Protein AF-A0AAU9CPC0-F1 (afdb_monomer_lite)

Sequence (165 aa):
MCCMRDPGYEEEWLTDSDDPFEDEIDIMDEDKFDGLTKNESERYKTFIPDYADTFLESFFEFDQERAGGLGFNKSNILNYLEHSFEVDLNNLEKQNENKGIVEFSTGNYPFGGIERFLITLKAFDLVPEECFDGFSVVAFDWVNEFEFNTIELPDRTEEYLKNRK

Secondary structure (DSSP, 8-state):
---PPPTT------------GGGS-----TT-BTTB-HHHHHHHHHHS-HHHHHHHHHHHHHHHHHHGGG---HHHHHHIIIIIS-EEEEEEEE-SSS-EEEEEEESSSS-TTHHHHHHHHHHTT----EEE-SS-EEEEEESSSS-EEEEE-HHHHHHHHHHT-

Radius of gyration: 20.13 Å; chains: 1; bounding box: 49×50×46 Å

Structure (mmCIF, N/CA/C/O backbone):
data_AF-A0AAU9CPC0-F1
#
_entry.id   AF-A0AAU9CPC0-F1
#
loop_
_atom_site.group_PDB
_atom_site.id
_atom_site.type_symbol
_atom_site.label_atom_id
_atom_site.label_alt_id
_atom_site.label_comp_id
_atom_site.label_asym_id
_atom_site.label_entity_id
_atom_site.label_seq_id
_atom_site.pdbx_PDB_ins_code
_atom_site.Cartn_x
_atom_site.Cartn_y
_atom_site.Cartn_z
_atom_site.occupancy
_atom_site.B_iso_or_equiv
_atom_site.auth_seq_id
_atom_site.auth_comp_id
_atom_site.auth_asym_id
_atom_site.auth_atom_id
_atom_site.pdbx_PDB_model_num
ATOM 1 N N . MET A 1 1 ? 17.947 -2.567 10.103 1.00 31.47 1 MET A N 1
ATOM 2 C CA . MET A 1 1 ? 19.250 -1.885 10.259 1.00 31.47 1 MET A CA 1
ATOM 3 C C . MET A 1 1 ? 18.924 -0.404 10.323 1.00 31.47 1 MET A C 1
ATOM 5 O O . MET A 1 1 ? 18.295 0.077 9.398 1.00 31.47 1 MET A O 1
ATOM 9 N N . CYS A 1 2 ? 19.155 0.247 11.464 1.00 24.16 2 CYS A N 1
ATOM 10 C CA . CYS A 1 2 ? 18.709 1.619 11.720 1.00 24.16 2 CYS A CA 1
ATOM 11 C C . CYS A 1 2 ? 19.877 2.568 11.424 1.00 24.16 2 CYS A C 1
ATOM 13 O O . CYS A 1 2 ? 20.940 2.409 12.025 1.00 24.16 2 CYS A O 1
ATOM 15 N N . CYS A 1 3 ? 19.714 3.494 10.482 1.00 34.47 3 CYS A N 1
ATOM 16 C CA . CYS A 1 3 ? 20.743 4.476 10.151 1.00 34.47 3 CYS A CA 1
ATOM 17 C C . CYS A 1 3 ? 20.626 5.658 11.121 1.00 34.47 3 CYS A C 1
ATOM 19 O O . CYS A 1 3 ? 19.722 6.480 10.996 1.00 34.47 3 CYS A O 1
ATOM 21 N N . MET A 1 4 ? 21.517 5.728 12.113 1.00 31.55 4 MET A N 1
ATOM 22 C CA . MET A 1 4 ? 21.701 6.932 12.929 1.00 31.55 4 MET A CA 1
ATOM 23 C C . MET A 1 4 ? 22.612 7.917 12.184 1.00 31.55 4 MET A C 1
ATOM 25 O O . MET A 1 4 ? 23.618 7.502 11.615 1.00 31.55 4 MET A O 1
ATOM 29 N N . ARG A 1 5 ? 22.265 9.212 12.206 1.00 42.78 5 ARG A N 1
ATOM 30 C CA . ARG A 1 5 ? 23.162 10.307 11.795 1.00 42.78 5 ARG A CA 1
ATOM 31 C C . ARG A 1 5 ? 24.397 10.319 12.701 1.00 42.78 5 ARG A C 1
ATOM 33 O O . ARG A 1 5 ? 24.253 10.233 13.922 1.00 42.78 5 ARG A O 1
ATOM 40 N N . ASP A 1 6 ? 25.583 10.439 12.108 1.00 44.44 6 ASP A N 1
ATOM 41 C CA . ASP A 1 6 ? 26.839 10.482 12.858 1.00 44.44 6 ASP A CA 1
ATOM 42 C C . ASP A 1 6 ? 26.904 11.721 13.778 1.00 44.44 6 ASP A C 1
ATOM 44 O O . ASP A 1 6 ? 26.526 12.824 13.363 1.00 44.44 6 ASP A O 1
ATOM 48 N N . PRO A 1 7 ? 27.379 11.587 15.032 1.00 30.89 7 PRO A N 1
ATOM 49 C CA . PRO A 1 7 ? 27.499 12.720 15.942 1.00 30.89 7 PRO A CA 1
ATOM 50 C C . PRO A 1 7 ? 28.637 13.648 15.490 1.00 30.89 7 PRO A C 1
ATOM 52 O O . PRO A 1 7 ? 29.798 13.243 15.492 1.00 30.89 7 PRO A O 1
ATOM 55 N N . GLY A 1 8 ? 28.307 14.899 15.151 1.00 43.59 8 GLY A N 1
ATOM 56 C CA . GLY A 1 8 ? 29.282 15.937 14.775 1.00 43.59 8 GLY A CA 1
ATOM 57 C C . GLY A 1 8 ? 29.004 16.666 13.457 1.00 43.59 8 GLY A C 1
ATOM 58 O O . GLY A 1 8 ? 29.823 17.481 13.048 1.00 43.59 8 GLY A O 1
ATOM 59 N N . TYR A 1 9 ? 27.882 16.388 12.789 1.00 49.59 9 TYR A N 1
ATOM 60 C CA . TYR A 1 9 ? 27.471 17.120 11.591 1.00 49.59 9 TYR A CA 1
ATOM 61 C C . TYR A 1 9 ? 26.968 18.527 11.966 1.00 49.59 9 TYR A C 1
ATOM 63 O O . TYR A 1 9 ? 25.910 18.656 12.583 1.00 49.59 9 TYR A O 1
ATOM 71 N N . GLU A 1 10 ? 27.731 19.568 11.622 1.00 41.94 10 GLU A N 1
ATOM 72 C CA . GLU A 1 10 ? 27.268 20.961 11.656 1.00 41.94 10 GLU A CA 1
ATOM 73 C C . GLU A 1 10 ? 26.819 21.384 10.252 1.00 41.94 10 GLU A C 1
ATOM 75 O O . GLU A 1 10 ? 27.514 21.157 9.263 1.00 41.94 10 GLU A O 1
ATOM 80 N N . GLU A 1 11 ? 25.621 21.958 10.174 1.00 46.75 11 GLU A N 1
ATOM 81 C CA . GLU A 1 11 ? 24.952 22.347 8.932 1.00 46.75 11 GLU A CA 1
ATOM 82 C C . GLU A 1 11 ? 25.421 23.759 8.532 1.00 46.75 11 GLU A C 1
ATOM 84 O O . GLU A 1 11 ? 25.043 24.756 9.155 1.00 46.75 11 GLU A O 1
ATOM 89 N N . GLU A 1 12 ? 26.299 23.852 7.529 1.00 35.03 12 GLU A N 1
ATOM 90 C CA . GLU A 1 12 ? 26.741 25.132 6.965 1.00 35.03 12 GLU A CA 1
ATOM 91 C C . GLU A 1 12 ? 25.659 25.708 6.042 1.00 35.03 12 GLU A C 1
ATOM 93 O O . GLU A 1 12 ? 25.334 25.151 4.993 1.00 35.03 12 GLU A O 1
ATOM 98 N N . TRP A 1 13 ? 25.105 26.860 6.425 1.00 35.31 13 TRP A N 1
ATOM 99 C CA . TRP A 1 13 ? 24.193 27.631 5.583 1.00 35.31 13 TRP A CA 1
ATOM 100 C C . TRP A 1 13 ? 24.985 28.320 4.465 1.00 35.31 13 TRP A C 1
ATOM 102 O O . TRP A 1 13 ? 25.691 29.299 4.712 1.00 35.31 13 TRP A O 1
ATOM 112 N N . LEU A 1 14 ? 24.861 27.819 3.235 1.00 36.81 14 LEU A N 1
ATOM 113 C CA . LEU A 1 14 ? 25.437 28.437 2.039 1.00 36.81 14 LEU A CA 1
ATOM 114 C C . LEU A 1 14 ? 24.766 29.791 1.755 1.00 36.81 14 LEU A C 1
ATOM 116 O O . LEU A 1 14 ? 23.571 29.870 1.475 1.00 36.81 14 LEU A O 1
ATOM 120 N N . THR A 1 15 ? 25.552 30.863 1.835 1.00 36.06 15 THR A N 1
ATOM 121 C CA . THR A 1 15 ? 25.211 32.195 1.322 1.00 36.06 15 THR A CA 1
ATOM 122 C C . THR A 1 15 ? 25.550 32.281 -0.166 1.00 36.06 15 THR A C 1
ATOM 124 O O . THR A 1 15 ? 26.690 32.008 -0.536 1.00 36.06 15 THR A O 1
ATOM 127 N N . ASP A 1 16 ? 24.576 32.699 -0.979 1.00 46.78 16 ASP A N 1
ATOM 128 C CA . ASP A 1 16 ? 24.688 32.974 -2.419 1.00 46.78 16 ASP A CA 1
ATOM 129 C C . ASP A 1 16 ? 25.933 33.797 -2.795 1.00 46.78 16 ASP A C 1
ATOM 131 O O . ASP A 1 16 ? 26.028 34.969 -2.421 1.00 46.78 16 ASP A O 1
ATOM 135 N N . SER A 1 17 ? 26.820 33.225 -3.614 1.00 43.03 17 SER A N 1
ATOM 136 C CA . SER A 1 17 ? 27.507 33.924 -4.713 1.00 43.03 17 SER A CA 1
ATOM 137 C C . SER A 1 17 ? 28.447 32.976 -5.465 1.00 43.03 17 SER A C 1
ATOM 139 O O . SER A 1 17 ? 29.337 32.393 -4.852 1.00 43.03 17 SER A O 1
ATOM 141 N N . ASP A 1 18 ? 28.271 32.945 -6.788 1.00 36.25 18 ASP A N 1
ATOM 142 C CA . ASP A 1 18 ? 29.098 32.320 -7.831 1.00 36.25 18 ASP A CA 1
ATOM 143 C C . ASP A 1 18 ? 28.877 30.814 -8.055 1.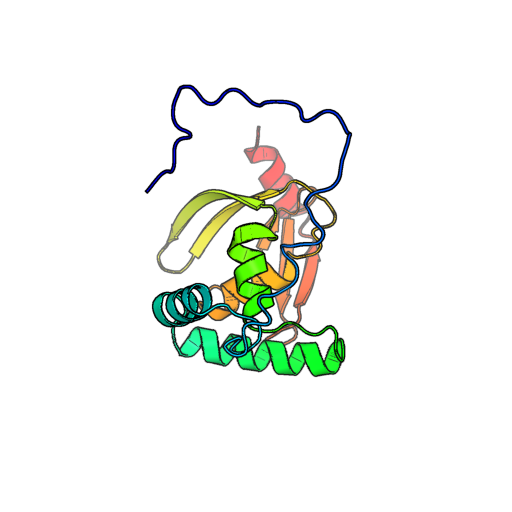00 36.25 18 ASP A C 1
ATOM 145 O O . ASP A 1 18 ? 29.544 29.946 -7.499 1.00 36.25 18 ASP A O 1
ATOM 149 N N . ASP A 1 19 ? 27.896 30.573 -8.927 1.00 49.84 19 ASP A N 1
ATOM 150 C CA . ASP A 1 19 ? 27.400 29.320 -9.494 1.00 49.84 19 ASP A CA 1
ATOM 151 C C . ASP A 1 19 ? 28.511 28.418 -10.086 1.00 49.84 19 ASP A C 1
ATOM 153 O O . ASP A 1 19 ? 29.102 28.764 -11.114 1.00 49.84 19 ASP A O 1
ATOM 157 N N . PRO A 1 20 ? 28.798 27.254 -9.470 1.00 37.12 20 PRO A N 1
ATOM 158 C CA . PRO A 1 20 ? 29.582 26.174 -10.058 1.00 37.12 20 PRO A CA 1
ATOM 159 C C . PRO A 1 20 ? 28.700 25.034 -10.616 1.00 37.12 20 PRO A C 1
ATOM 161 O O . PRO A 1 20 ? 29.229 23.977 -10.952 1.00 37.12 20 PRO A O 1
ATOM 164 N N . PHE A 1 21 ? 27.373 25.205 -10.715 1.00 38.03 21 PHE A N 1
ATOM 165 C CA . PHE A 1 21 ? 26.434 24.146 -11.115 1.00 38.03 21 PHE A CA 1
ATOM 166 C C . PHE A 1 21 ? 26.207 24.029 -12.632 1.00 38.03 21 PHE A C 1
ATOM 168 O O . PHE A 1 21 ? 25.391 23.211 -13.056 1.00 38.03 21 PHE A O 1
ATOM 175 N N . GLU A 1 22 ? 26.938 24.768 -13.472 1.00 39.41 22 GLU A N 1
ATOM 176 C CA . GLU A 1 22 ? 26.890 24.551 -14.930 1.00 39.41 22 GLU A CA 1
ATOM 177 C C . GLU A 1 22 ? 27.742 23.353 -15.409 1.00 39.41 22 GLU A C 1
ATOM 179 O O . GLU A 1 22 ? 27.570 22.922 -16.546 1.00 39.41 22 GLU A O 1
ATOM 184 N N . ASP A 1 23 ? 28.565 22.736 -14.547 1.00 38.03 23 ASP A N 1
ATOM 185 C CA . ASP A 1 23 ? 29.453 21.615 -14.920 1.00 38.03 23 ASP A CA 1
ATOM 186 C C . ASP A 1 23 ? 29.037 20.226 -14.363 1.00 38.03 23 ASP A C 1
ATOM 188 O O . ASP A 1 23 ? 29.777 19.255 -14.517 1.00 38.03 23 ASP A O 1
ATOM 192 N N . GLU A 1 24 ? 27.840 20.073 -13.775 1.00 38.09 24 GLU A N 1
ATOM 193 C CA . GLU A 1 24 ? 27.271 18.757 -13.382 1.00 38.09 24 GLU A CA 1
ATOM 194 C C . GLU A 1 24 ? 26.004 18.371 -14.177 1.00 38.09 24 GLU A C 1
ATOM 196 O O . GLU A 1 24 ? 25.191 17.551 -13.751 1.00 38.09 24 GLU A O 1
ATOM 201 N N . ILE A 1 25 ? 25.844 18.917 -15.386 1.00 43.03 25 ILE A N 1
ATOM 202 C CA . ILE A 1 25 ? 24.858 18.448 -16.374 1.00 43.03 25 ILE A CA 1
ATOM 203 C C . ILE A 1 25 ? 25.605 17.799 -17.541 1.00 43.03 25 ILE A C 1
ATOM 205 O O . ILE A 1 25 ? 25.516 18.257 -18.674 1.00 43.03 25 ILE A O 1
ATOM 209 N N . ASP A 1 26 ? 26.366 16.734 -17.280 1.00 36.50 26 ASP A N 1
ATOM 210 C CA . ASP A 1 26 ? 26.737 15.796 -18.347 1.00 36.50 26 ASP A CA 1
ATOM 211 C C . ASP A 1 26 ? 27.136 14.416 -17.808 1.00 36.50 26 ASP A C 1
ATOM 213 O O . ASP A 1 26 ? 28.285 13.987 -17.870 1.00 36.50 26 ASP A O 1
ATOM 217 N N . ILE A 1 27 ? 26.157 13.685 -17.278 1.00 41.66 27 ILE A N 1
ATOM 218 C CA . ILE A 1 27 ? 26.143 12.232 -17.458 1.00 41.66 27 ILE A CA 1
ATOM 219 C C . ILE A 1 27 ? 24.753 11.883 -17.983 1.00 41.66 27 ILE A C 1
ATOM 221 O O . ILE A 1 27 ? 23.839 11.500 -17.249 1.00 41.66 27 ILE A O 1
ATOM 225 N N . MET A 1 28 ? 24.572 12.066 -19.293 1.00 41.28 28 MET A N 1
ATOM 226 C CA . MET A 1 28 ? 23.595 11.283 -20.041 1.00 41.28 28 MET A CA 1
ATOM 227 C C . MET A 1 28 ? 24.025 9.812 -19.939 1.00 41.28 28 MET A C 1
ATOM 229 O O . MET A 1 28 ? 24.726 9.299 -20.805 1.00 41.28 28 MET A O 1
ATOM 233 N N . ASP A 1 29 ? 23.650 9.152 -18.840 1.00 43.62 29 ASP A N 1
ATOM 234 C CA . ASP A 1 29 ? 23.790 7.707 -18.688 1.00 43.62 29 ASP A CA 1
ATOM 235 C C . ASP A 1 29 ? 22.921 7.045 -19.765 1.00 43.62 29 ASP A C 1
ATOM 237 O O . ASP A 1 29 ? 21.700 6.925 -19.630 1.00 43.62 29 ASP A O 1
ATOM 241 N N . GLU A 1 30 ? 23.565 6.602 -20.843 1.00 44.22 30 GLU A N 1
ATOM 242 C CA . GLU A 1 30 ? 23.000 5.711 -21.864 1.00 44.22 30 GLU A CA 1
ATOM 243 C C . GLU A 1 30 ? 22.567 4.343 -21.277 1.00 44.22 30 GLU A C 1
ATOM 245 O O . GLU A 1 30 ? 21.970 3.530 -21.979 1.00 44.22 30 GLU A O 1
ATOM 250 N N . ASP A 1 31 ? 22.786 4.115 -19.976 1.00 45.56 31 ASP A N 1
ATOM 251 C CA . ASP A 1 31 ? 22.486 2.889 -19.225 1.00 45.56 31 ASP A CA 1
ATOM 252 C C . ASP A 1 31 ? 21.186 2.955 -18.388 1.00 45.56 31 ASP A C 1
ATOM 254 O O . ASP A 1 31 ? 20.978 2.138 -17.485 1.00 45.56 31 ASP A O 1
ATOM 258 N N . LYS A 1 32 ? 20.275 3.903 -18.656 1.00 45.97 32 LYS A N 1
ATOM 259 C CA . LYS A 1 32 ? 18.963 3.938 -17.982 1.00 45.97 32 LYS A CA 1
ATOM 260 C C . LYS A 1 32 ? 18.039 2.836 -18.510 1.00 45.97 32 LYS A C 1
ATOM 262 O O . LYS A 1 32 ? 17.402 2.989 -19.550 1.00 45.97 32 LYS A O 1
ATOM 267 N N . PHE A 1 33 ? 17.910 1.738 -17.767 1.00 48.22 33 PHE A N 1
ATOM 268 C CA . PHE A 1 33 ? 16.856 0.746 -17.992 1.00 48.22 33 PHE A CA 1
ATOM 269 C C . PHE A 1 33 ? 15.556 1.263 -17.367 1.00 48.22 33 PHE A C 1
ATOM 271 O O . PHE A 1 33 ? 15.444 1.328 -16.147 1.00 48.22 33 PHE A O 1
ATOM 278 N N . ASP A 1 34 ? 14.595 1.682 -18.192 1.00 58.34 34 ASP A N 1
ATOM 279 C CA . ASP A 1 34 ? 13.297 2.215 -17.734 1.00 58.34 34 ASP A CA 1
ATOM 280 C C . ASP A 1 34 ? 13.415 3.397 -16.741 1.00 58.34 34 ASP A C 1
ATOM 282 O O . ASP A 1 34 ? 12.649 3.538 -15.791 1.00 58.34 34 ASP A O 1
ATOM 286 N N . GLY A 1 35 ? 14.440 4.239 -16.926 1.00 62.97 35 GLY A N 1
ATOM 287 C CA . GLY A 1 35 ? 14.716 5.391 -16.059 1.00 62.97 35 GLY A CA 1
ATOM 288 C C . GLY A 1 35 ? 15.523 5.088 -14.791 1.00 62.97 35 GLY A C 1
ATOM 289 O O . GLY A 1 35 ? 15.914 6.032 -14.109 1.00 62.97 35 GLY A O 1
ATOM 290 N N . LEU A 1 36 ? 15.821 3.817 -14.500 1.00 64.50 36 LEU A N 1
ATOM 291 C CA . LEU A 1 36 ? 16.613 3.391 -13.343 1.00 64.50 36 LEU A CA 1
ATOM 292 C C . LEU A 1 36 ? 18.118 3.469 -13.627 1.00 64.50 36 LEU A C 1
ATOM 294 O O . LEU A 1 36 ? 18.591 3.012 -14.669 1.00 64.50 36 LEU A O 1
ATOM 298 N N . THR A 1 37 ? 18.890 3.942 -12.652 1.00 75.75 37 THR A N 1
ATOM 299 C CA . THR A 1 37 ? 20.335 3.696 -12.585 1.00 75.75 37 THR A CA 1
ATOM 300 C C . THR A 1 37 ? 20.610 2.196 -12.442 1.00 75.75 37 THR A C 1
ATOM 302 O O . THR A 1 37 ? 19.759 1.406 -12.013 1.00 75.75 37 THR A O 1
ATOM 305 N N . LYS A 1 38 ? 21.843 1.778 -12.742 1.00 75.75 38 LYS A N 1
ATOM 306 C CA . LYS A 1 38 ? 22.269 0.382 -12.574 1.00 75.75 38 LYS A CA 1
ATOM 307 C C . LYS A 1 38 ? 22.032 -0.142 -11.150 1.00 75.75 38 LYS A C 1
ATOM 309 O O . LYS A 1 38 ? 21.514 -1.244 -10.982 1.00 75.75 38 LYS A O 1
ATOM 314 N N . ASN A 1 39 ? 22.344 0.663 -10.135 1.00 79.06 39 ASN A N 1
ATOM 315 C CA . ASN A 1 39 ? 22.156 0.284 -8.733 1.00 79.06 39 ASN A CA 1
ATOM 316 C C . ASN A 1 39 ? 20.673 0.129 -8.368 1.00 79.06 39 ASN A C 1
ATOM 318 O O . ASN A 1 39 ? 20.324 -0.784 -7.624 1.00 79.06 39 ASN A O 1
ATOM 322 N N . GLU A 1 40 ? 19.793 1.002 -8.862 1.00 77.69 40 GLU A N 1
ATOM 323 C CA . GLU A 1 40 ? 18.349 0.885 -8.610 1.00 77.69 40 GLU A CA 1
ATOM 324 C C . GLU A 1 40 ? 17.754 -0.330 -9.328 1.00 77.69 40 GLU A C 1
ATOM 326 O O . GLU A 1 40 ? 16.964 -1.067 -8.742 1.00 77.69 40 GLU A O 1
ATOM 331 N N . SER A 1 41 ? 18.205 -0.608 -10.554 1.00 78.88 41 SER A N 1
ATOM 332 C CA . SER A 1 41 ? 17.822 -1.812 -11.301 1.00 78.88 41 SER A CA 1
ATOM 333 C C . SER A 1 41 ? 18.220 -3.100 -10.576 1.00 78.88 41 SER A C 1
ATOM 335 O O . SER A 1 41 ? 17.452 -4.063 -10.540 1.00 78.88 41 SER A O 1
ATOM 337 N N . GLU A 1 42 ? 19.422 -3.140 -9.995 1.00 83.38 42 GLU A N 1
ATOM 338 C CA . GLU A 1 42 ? 19.890 -4.277 -9.197 1.00 83.38 42 GLU A CA 1
ATOM 339 C C . GLU A 1 42 ? 19.067 -4.442 -7.910 1.00 83.38 42 GLU A C 1
ATOM 341 O O . GLU A 1 42 ? 18.675 -5.565 -7.580 1.00 83.38 42 GLU A O 1
ATOM 346 N N . ARG A 1 43 ? 18.734 -3.343 -7.214 1.00 82.38 43 ARG A N 1
ATOM 347 C CA . ARG A 1 43 ? 17.849 -3.382 -6.036 1.00 82.38 43 ARG A CA 1
ATOM 348 C C . ARG A 1 43 ? 16.455 -3.886 -6.394 1.00 82.38 43 ARG A C 1
ATOM 350 O O . ARG A 1 43 ? 15.966 -4.787 -5.717 1.00 82.38 43 ARG A O 1
ATOM 357 N N . TYR A 1 44 ? 15.853 -3.366 -7.464 1.00 83.56 44 TYR A N 1
ATOM 358 C CA . TYR A 1 44 ? 14.526 -3.779 -7.920 1.00 83.56 44 TYR A CA 1
ATOM 359 C C . TYR A 1 44 ? 14.460 -5.294 -8.113 1.00 83.56 44 TYR A C 1
ATOM 361 O O . TYR A 1 44 ? 13.675 -5.972 -7.462 1.00 83.56 44 TYR A O 1
ATOM 369 N N . LYS A 1 45 ? 15.375 -5.842 -8.920 1.00 83.88 45 LYS A N 1
ATOM 370 C CA . LYS A 1 45 ? 15.448 -7.285 -9.205 1.00 83.88 45 LYS A CA 1
ATOM 371 C C . LYS A 1 45 ? 15.739 -8.136 -7.968 1.00 83.88 45 LYS A C 1
ATOM 373 O O . LYS A 1 45 ? 15.453 -9.327 -7.966 1.00 83.88 45 LYS A O 1
ATOM 378 N N . THR A 1 46 ? 16.357 -7.553 -6.943 1.00 88.12 46 THR A N 1
ATOM 379 C CA . THR A 1 46 ? 16.680 -8.257 -5.696 1.00 88.12 46 THR A CA 1
ATOM 380 C C . THR A 1 46 ? 15.485 -8.312 -4.747 1.00 88.12 46 THR A C 1
ATOM 382 O O . THR A 1 46 ? 15.284 -9.327 -4.082 1.00 88.12 46 THR A O 1
ATOM 385 N N . PHE A 1 47 ? 14.719 -7.223 -4.645 1.00 85.19 47 PHE A N 1
ATOM 386 C CA . PHE A 1 47 ? 13.682 -7.068 -3.622 1.00 85.19 47 PHE A CA 1
ATOM 387 C C . PHE A 1 47 ? 12.259 -7.262 -4.132 1.00 85.19 47 PHE A C 1
ATOM 389 O O . PHE A 1 47 ? 11.391 -7.590 -3.326 1.00 85.19 47 PHE A O 1
ATOM 396 N N . ILE A 1 48 ? 12.015 -7.067 -5.427 1.00 88.00 48 ILE A N 1
ATOM 397 C CA . ILE A 1 48 ? 10.699 -7.226 -6.041 1.00 88.00 48 ILE A CA 1
ATOM 398 C C . ILE A 1 48 ? 10.624 -8.626 -6.666 1.00 88.00 48 ILE A C 1
ATOM 400 O O . ILE A 1 48 ? 11.352 -8.902 -7.619 1.00 88.00 48 ILE A O 1
ATOM 404 N N . PRO A 1 49 ? 9.791 -9.537 -6.130 1.00 92.75 49 PRO A N 1
ATOM 405 C CA . PRO A 1 49 ? 9.605 -10.864 -6.707 1.00 92.75 49 PRO A CA 1
ATOM 406 C C . PRO A 1 49 ? 8.923 -10.804 -8.078 1.00 92.75 49 PRO A C 1
ATOM 408 O O . PRO A 1 49 ? 8.096 -9.927 -8.312 1.00 92.75 49 PRO A O 1
ATOM 411 N N . ASP A 1 50 ? 9.157 -11.812 -8.922 1.00 93.31 50 ASP A N 1
ATOM 412 C CA . ASP A 1 50 ? 8.579 -11.896 -10.275 1.00 93.31 50 ASP A CA 1
ATOM 413 C C . ASP A 1 50 ? 7.047 -11.745 -10.302 1.00 93.31 50 ASP A C 1
ATOM 415 O O . ASP A 1 50 ? 6.500 -11.133 -11.218 1.00 93.31 50 ASP A O 1
ATOM 419 N N . TYR A 1 51 ? 6.336 -12.283 -9.300 1.00 95.00 51 TYR A N 1
ATOM 420 C CA . TYR A 1 51 ? 4.874 -12.164 -9.234 1.00 95.00 51 TYR A CA 1
ATOM 421 C C . TYR A 1 51 ? 4.426 -10.715 -8.982 1.00 95.00 51 TYR A C 1
ATOM 423 O O . TYR A 1 51 ? 3.457 -10.262 -9.587 1.00 95.00 51 TYR A O 1
ATOM 431 N N . ALA A 1 52 ? 5.162 -9.983 -8.143 1.00 93.88 52 ALA A N 1
ATOM 432 C CA . ALA A 1 52 ? 4.894 -8.583 -7.851 1.00 93.88 52 ALA A CA 1
ATOM 433 C C . ALA A 1 52 ? 5.271 -7.700 -9.043 1.00 93.88 52 ALA A C 1
ATOM 435 O O . ALA A 1 52 ? 4.511 -6.805 -9.397 1.00 93.88 52 ALA A O 1
ATOM 436 N N . ASP A 1 53 ? 6.402 -7.983 -9.700 1.00 91.81 53 ASP A N 1
ATOM 437 C CA . ASP A 1 53 ? 6.819 -7.289 -10.925 1.00 91.81 53 ASP A CA 1
ATOM 438 C C . ASP A 1 53 ? 5.772 -7.460 -12.034 1.00 91.81 53 ASP A C 1
ATOM 440 O O . ASP A 1 53 ? 5.321 -6.476 -12.607 1.00 91.81 53 ASP A O 1
ATOM 444 N N . THR A 1 54 ? 5.282 -8.686 -12.252 1.00 94.19 54 THR A N 1
ATOM 445 C CA . THR A 1 54 ? 4.226 -8.971 -13.245 1.00 94.19 54 THR A CA 1
ATOM 446 C C . THR A 1 54 ? 2.944 -8.175 -12.964 1.00 94.19 54 THR A C 1
ATOM 448 O O . THR A 1 54 ? 2.320 -7.630 -13.879 1.00 94.19 54 THR A O 1
ATOM 451 N N . PHE A 1 55 ? 2.537 -8.090 -11.692 1.00 94.81 55 PHE A N 1
ATOM 452 C CA . PHE A 1 55 ? 1.377 -7.293 -11.293 1.00 94.81 55 PHE A CA 1
ATOM 453 C C . PHE A 1 55 ? 1.611 -5.794 -11.529 1.00 94.81 55 PHE A C 1
ATOM 455 O O . PHE A 1 55 ? 0.741 -5.111 -12.066 1.00 94.81 55 PHE A O 1
ATOM 462 N N . LEU A 1 56 ? 2.789 -5.282 -11.159 1.00 91.38 56 LEU A N 1
ATOM 463 C CA . LEU A 1 56 ? 3.153 -3.878 -11.342 1.00 91.38 56 LEU A CA 1
ATOM 464 C C . LEU A 1 56 ? 3.239 -3.496 -12.823 1.00 91.38 56 LEU A C 1
ATOM 466 O O . LEU A 1 56 ? 2.735 -2.441 -13.186 1.00 91.38 56 LEU A O 1
ATOM 470 N N . GLU A 1 57 ? 3.797 -4.351 -13.683 1.00 90.69 57 GLU A N 1
ATOM 471 C CA . GLU A 1 57 ? 3.795 -4.150 -15.139 1.00 90.69 57 GLU A CA 1
ATOM 472 C C . GLU A 1 57 ? 2.370 -4.009 -15.682 1.00 90.69 57 GLU A C 1
ATOM 474 O O . GLU A 1 57 ? 2.079 -3.063 -16.412 1.00 90.69 57 GLU A O 1
ATOM 479 N N . SER A 1 58 ? 1.458 -4.880 -15.241 1.00 92.38 58 SER A N 1
ATOM 480 C CA . SER A 1 58 ? 0.042 -4.810 -15.626 1.00 92.38 58 SER A CA 1
ATOM 481 C C . SER A 1 58 ? -0.621 -3.513 -15.141 1.00 92.38 58 SER A C 1
ATOM 483 O O . SER A 1 58 ? -1.412 -2.903 -15.861 1.00 92.38 58 SER A O 1
ATOM 485 N N . PHE A 1 59 ? -0.275 -3.056 -13.933 1.00 90.81 59 PHE A N 1
ATOM 486 C CA . PHE A 1 59 ? -0.736 -1.770 -13.414 1.00 90.81 59 PHE A CA 1
ATOM 487 C C . PHE A 1 59 ? -0.178 -0.586 -14.216 1.00 90.81 59 PHE A C 1
ATOM 489 O O . PHE A 1 59 ? -0.915 0.359 -14.480 1.00 90.81 59 PHE A O 1
ATOM 496 N N . PHE A 1 60 ? 1.094 -0.615 -14.619 1.00 88.25 60 PHE A N 1
ATOM 497 C CA . PHE A 1 60 ? 1.699 0.456 -15.416 1.00 88.25 60 PHE A CA 1
ATOM 498 C C . PHE A 1 60 ? 1.056 0.568 -16.794 1.00 88.25 60 PHE A C 1
ATOM 500 O O . PHE A 1 60 ? 0.773 1.677 -17.235 1.00 88.25 60 PHE A O 1
ATOM 507 N N . GLU A 1 61 ? 0.764 -0.558 -17.446 1.00 89.12 61 GLU A N 1
ATOM 508 C CA . GLU A 1 61 ? 0.006 -0.569 -18.700 1.00 89.12 61 GLU A CA 1
ATOM 509 C C . GLU A 1 61 ? -1.387 0.047 -18.505 1.00 89.12 61 GLU A C 1
ATOM 511 O O . GLU A 1 61 ? -1.774 0.957 -19.240 1.00 89.12 61 GLU A O 1
ATOM 516 N N . PHE A 1 62 ? -2.106 -0.381 -17.462 1.00 89.19 62 PHE A N 1
ATOM 517 C CA . PHE A 1 62 ? -3.419 0.162 -17.114 1.00 89.19 62 PHE A CA 1
ATOM 518 C C . PHE A 1 62 ? -3.383 1.677 -16.841 1.00 89.19 62 PHE A C 1
ATOM 520 O O . PHE A 1 62 ? -4.209 2.438 -17.351 1.00 89.19 62 PHE A O 1
ATOM 527 N N . ASP A 1 63 ? -2.416 2.137 -16.049 1.00 84.62 63 ASP A N 1
ATOM 528 C CA . ASP A 1 63 ? -2.277 3.546 -15.698 1.00 84.62 63 ASP A CA 1
ATOM 529 C C . ASP A 1 63 ? -1.822 4.384 -16.897 1.00 84.62 63 ASP A C 1
ATOM 531 O O . ASP A 1 63 ? -2.313 5.492 -17.093 1.00 84.62 63 ASP A O 1
ATOM 535 N N . GLN A 1 64 ? -0.967 3.849 -17.769 1.00 85.38 64 GLN A N 1
ATOM 536 C CA . GLN A 1 64 ? -0.574 4.517 -19.006 1.00 85.38 64 GLN A CA 1
ATOM 537 C C . GLN A 1 64 ? -1.765 4.703 -19.958 1.00 85.38 64 GLN A C 1
ATOM 539 O O . GLN A 1 64 ? -1.884 5.753 -20.594 1.00 85.38 64 GLN A O 1
ATOM 544 N N . GLU A 1 65 ? -2.680 3.735 -20.041 1.00 85.62 65 GLU A N 1
ATOM 545 C CA . GLU A 1 65 ? -3.921 3.889 -20.809 1.00 85.62 65 GLU A CA 1
ATOM 546 C C . GLU A 1 65 ? -4.823 4.997 -20.239 1.00 85.62 65 GLU A C 1
ATOM 548 O O . GLU A 1 65 ? -5.454 5.739 -20.999 1.00 85.62 65 GLU A O 1
ATOM 553 N N . ARG A 1 66 ? -4.857 5.152 -18.910 1.00 82.44 66 ARG A N 1
ATOM 554 C CA . ARG A 1 66 ? -5.696 6.137 -18.208 1.00 82.44 66 ARG A CA 1
ATOM 555 C C . ARG A 1 66 ? -5.084 7.545 -18.166 1.00 82.44 66 ARG A C 1
ATOM 557 O O . ARG A 1 66 ? -5.798 8.529 -18.363 1.00 82.44 66 ARG A O 1
ATOM 564 N N . ALA A 1 67 ? -3.788 7.652 -17.892 1.00 76.56 67 ALA A N 1
ATOM 565 C CA . ALA A 1 67 ? -3.047 8.894 -17.657 1.00 76.56 67 ALA A CA 1
ATOM 566 C C . ALA A 1 67 ? -2.209 9.354 -18.869 1.00 76.56 67 ALA A C 1
ATOM 568 O O . ALA A 1 67 ? -1.686 10.473 -18.881 1.00 76.56 67 ALA A O 1
ATOM 569 N N . GLY A 1 68 ? -2.083 8.527 -19.910 1.00 72.94 68 GLY A N 1
ATOM 570 C CA . GLY A 1 68 ? -1.253 8.804 -21.082 1.00 72.94 68 GLY A CA 1
ATOM 571 C C . GLY A 1 68 ? 0.245 8.760 -20.759 1.00 72.94 68 GLY A C 1
ATOM 572 O O . GLY A 1 68 ? 0.707 7.956 -19.959 1.00 72.94 68 GLY A O 1
ATOM 573 N N . GLY A 1 69 ? 1.036 9.655 -21.361 1.00 62.72 69 GLY A N 1
ATOM 574 C CA . GLY A 1 69 ? 2.496 9.723 -21.154 1.00 62.72 69 GLY A CA 1
ATOM 575 C C . GLY A 1 69 ? 2.954 10.160 -19.753 1.00 62.72 69 GLY A C 1
ATOM 576 O O . GLY A 1 69 ? 4.149 10.342 -19.547 1.00 62.72 69 GLY A O 1
ATOM 577 N N . LEU A 1 70 ? 2.018 10.368 -18.824 1.00 64.88 70 LEU A N 1
ATOM 578 C CA . LEU A 1 70 ? 2.276 10.641 -17.407 1.00 64.88 70 LEU A CA 1
ATOM 579 C C . LEU A 1 70 ? 2.074 9.398 -16.525 1.00 64.88 70 LEU A C 1
ATOM 581 O O . LEU A 1 70 ? 2.144 9.523 -15.304 1.00 64.88 70 LEU A O 1
ATOM 585 N N . GLY A 1 71 ? 1.788 8.243 -17.135 1.00 64.88 71 GLY A N 1
ATOM 586 C CA . GLY A 1 71 ? 1.622 6.986 -16.418 1.00 64.88 71 GLY A CA 1
ATOM 587 C C . GLY A 1 71 ? 2.903 6.540 -15.711 1.00 64.88 71 GLY A C 1
ATOM 588 O O . GLY A 1 71 ? 4.012 6.912 -16.107 1.00 64.88 71 GLY A O 1
ATOM 589 N N . PHE A 1 72 ? 2.746 5.763 -14.644 1.00 71.56 72 PHE A N 1
ATOM 590 C CA . PHE A 1 72 ? 3.878 5.290 -13.846 1.00 71.56 72 PHE A CA 1
ATOM 591 C C . PHE A 1 72 ? 4.739 4.258 -14.577 1.00 71.56 72 PHE A C 1
ATOM 593 O O . PHE A 1 72 ? 4.256 3.473 -15.387 1.00 71.56 72 PHE A O 1
ATOM 600 N N . ASN A 1 73 ? 6.023 4.228 -14.221 1.00 76.12 73 ASN A N 1
ATOM 601 C CA . ASN A 1 73 ? 6.958 3.170 -14.592 1.00 76.12 73 ASN A CA 1
ATOM 602 C C . ASN A 1 73 ? 7.706 2.621 -13.361 1.00 76.12 73 ASN A C 1
ATOM 604 O O . ASN A 1 73 ? 7.507 3.079 -12.225 1.00 76.12 73 ASN A O 1
ATOM 608 N N . LYS A 1 74 ? 8.614 1.659 -13.584 1.00 79.62 74 LYS A N 1
ATOM 609 C CA . LYS A 1 74 ? 9.371 1.000 -12.505 1.00 79.62 74 LYS A CA 1
ATOM 610 C C . LYS A 1 74 ? 10.230 1.982 -11.704 1.00 79.62 74 LYS A C 1
ATOM 612 O O . LYS A 1 74 ? 10.321 1.866 -10.480 1.00 79.62 74 LYS A O 1
ATOM 617 N N . SER A 1 75 ? 10.824 2.983 -12.356 1.00 73.75 75 SER A N 1
ATOM 618 C CA . SER A 1 75 ? 11.590 4.028 -11.662 1.00 73.75 75 SER A CA 1
ATOM 619 C C . SER A 1 75 ? 10.724 4.894 -10.756 1.00 73.75 75 SER A C 1
ATOM 621 O O . SER A 1 75 ? 11.134 5.226 -9.642 1.00 73.75 75 SER A O 1
ATOM 623 N N . ASN A 1 76 ? 9.490 5.189 -11.168 1.00 75.88 76 ASN A N 1
ATOM 624 C CA . ASN A 1 76 ? 8.587 6.000 -10.367 1.00 75.88 76 ASN A CA 1
ATOM 625 C C . ASN A 1 76 ? 8.114 5.278 -9.105 1.00 75.88 76 ASN A C 1
ATOM 627 O O . ASN A 1 76 ? 8.002 5.936 -8.074 1.00 75.88 76 ASN A O 1
ATOM 631 N N . ILE A 1 77 ? 7.856 3.963 -9.150 1.00 77.81 77 ILE A N 1
ATOM 632 C CA . ILE A 1 77 ? 7.398 3.238 -7.954 1.00 77.81 77 ILE A CA 1
ATOM 633 C C . ILE A 1 77 ? 8.514 3.085 -6.918 1.00 77.81 77 ILE A C 1
ATOM 635 O O . ILE A 1 77 ? 8.267 3.263 -5.730 1.00 77.81 77 ILE A O 1
ATOM 639 N N . LEU A 1 78 ? 9.756 2.836 -7.349 1.00 77.62 78 LEU A N 1
ATOM 640 C CA . LEU A 1 78 ? 10.890 2.788 -6.426 1.00 77.62 78 LEU A CA 1
ATOM 641 C C . LEU A 1 78 ? 11.181 4.150 -5.822 1.00 77.62 78 LEU A C 1
ATOM 643 O O . LEU A 1 78 ? 11.293 4.263 -4.607 1.00 77.62 78 LEU A O 1
ATOM 647 N N . ASN A 1 79 ? 11.257 5.187 -6.656 1.00 76.50 79 ASN A N 1
ATOM 648 C CA . ASN A 1 79 ? 11.480 6.538 -6.164 1.00 76.50 79 ASN A CA 1
ATOM 649 C C . ASN A 1 79 ? 10.346 6.978 -5.226 1.00 76.50 79 ASN A C 1
ATOM 651 O O . ASN A 1 79 ? 10.588 7.622 -4.207 1.00 76.50 79 ASN A O 1
ATOM 655 N N . TYR A 1 80 ? 9.112 6.568 -5.525 1.00 77.69 80 TYR A N 1
ATOM 656 C CA . TYR A 1 80 ? 7.992 6.742 -4.619 1.00 77.69 80 TYR A CA 1
ATOM 657 C C . TYR A 1 80 ? 8.265 6.060 -3.279 1.00 77.69 80 TYR A C 1
ATOM 659 O O . TYR A 1 80 ? 8.358 6.751 -2.278 1.00 77.69 80 TYR A O 1
ATOM 667 N N . LEU A 1 81 ? 8.495 4.753 -3.235 1.00 76.81 81 LEU A N 1
ATOM 668 C CA . LEU A 1 81 ? 8.686 4.040 -1.969 1.00 76.81 81 LEU A CA 1
ATOM 669 C C . LEU A 1 81 ? 9.930 4.487 -1.180 1.00 76.81 81 LEU A C 1
ATOM 671 O O . LEU A 1 81 ? 9.885 4.506 0.047 1.00 76.81 81 LEU A O 1
ATOM 675 N N . GLU A 1 82 ? 11.025 4.843 -1.857 1.00 75.69 82 GLU A N 1
ATOM 676 C CA . GLU A 1 82 ? 12.284 5.248 -1.216 1.00 75.69 82 GLU A CA 1
ATOM 677 C C . GLU A 1 82 ? 12.283 6.720 -0.766 1.00 75.69 82 GLU A C 1
ATOM 679 O O . GLU A 1 82 ? 12.910 7.049 0.243 1.00 75.69 82 GLU A O 1
ATOM 684 N N . HIS A 1 83 ? 11.606 7.612 -1.497 1.00 73.12 83 HIS A N 1
ATOM 685 C CA . HIS A 1 83 ? 11.761 9.061 -1.317 1.00 73.12 83 HIS A C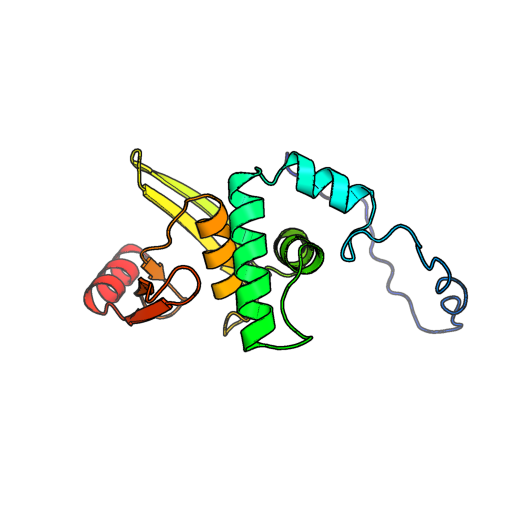A 1
ATOM 686 C C . HIS A 1 83 ? 10.445 9.840 -1.273 1.00 73.12 83 HIS A C 1
ATOM 688 O O . HIS A 1 83 ? 10.318 10.758 -0.467 1.00 73.12 83 HIS A O 1
ATOM 694 N N . SER A 1 84 ? 9.472 9.493 -2.120 1.00 66.19 84 SER A N 1
ATOM 695 C CA . SER A 1 84 ? 8.266 10.316 -2.333 1.00 66.19 84 SER A CA 1
ATOM 696 C C . SER A 1 84 ? 6.997 9.762 -1.685 1.00 66.19 84 SER A C 1
ATOM 698 O O . SER A 1 84 ? 5.918 10.321 -1.870 1.00 66.19 84 SER A O 1
ATOM 700 N N . PHE A 1 85 ? 7.087 8.654 -0.950 1.00 70.25 85 PHE A N 1
ATOM 701 C CA . PHE A 1 85 ? 5.944 8.093 -0.245 1.00 70.25 85 PHE A CA 1
ATOM 702 C C . PHE A 1 85 ? 5.504 9.069 0.851 1.00 70.25 85 PHE A C 1
ATOM 704 O O . PHE A 1 85 ? 4.321 9.146 1.159 1.00 70.25 85 PHE A O 1
ATOM 711 N N . GLU A 1 86 ? 6.435 9.887 1.364 1.00 68.19 86 GLU A N 1
ATOM 712 C CA . GLU A 1 86 ? 6.166 10.931 2.361 1.00 68.19 86 GLU A CA 1
ATOM 713 C C . GLU A 1 86 ? 5.365 10.394 3.555 1.00 68.19 86 GLU A C 1
ATOM 715 O O . GLU A 1 86 ? 4.553 11.103 4.165 1.00 68.19 86 GLU A O 1
ATOM 720 N N . VAL A 1 87 ? 5.585 9.114 3.874 1.00 72.81 87 VAL A N 1
ATOM 721 C CA . VAL A 1 87 ? 5.052 8.483 5.067 1.00 72.81 87 VAL A CA 1
ATOM 722 C C . VAL A 1 87 ? 6.167 7.838 5.872 1.00 72.81 87 VAL A C 1
ATOM 724 O O . VAL A 1 87 ? 7.077 7.208 5.334 1.00 72.81 87 VAL A O 1
ATOM 727 N N . ASP A 1 88 ? 6.031 7.943 7.182 1.00 79.06 88 ASP A N 1
ATOM 728 C CA . ASP A 1 88 ? 6.806 7.194 8.150 1.00 79.06 88 ASP A CA 1
ATOM 729 C C . ASP A 1 88 ? 6.014 5.944 8.530 1.00 79.06 88 ASP A C 1
ATOM 731 O O . ASP A 1 88 ? 4.901 6.040 9.052 1.00 79.06 88 ASP A O 1
ATOM 735 N N . LEU A 1 89 ? 6.577 4.760 8.279 1.00 82.69 89 LEU A N 1
ATOM 736 C CA . LEU A 1 89 ? 6.021 3.501 8.777 1.00 82.69 89 LEU A CA 1
ATOM 737 C C . LEU A 1 89 ? 6.279 3.417 10.287 1.00 82.69 89 LEU A C 1
ATOM 739 O O . LEU A 1 89 ? 7.396 3.143 10.725 1.00 82.69 89 LEU A O 1
ATOM 743 N N . ASN A 1 90 ? 5.244 3.661 11.086 1.00 86.81 90 ASN A N 1
ATOM 744 C CA . ASN A 1 90 ? 5.354 3.752 12.540 1.00 86.81 90 ASN A CA 1
ATOM 745 C C . ASN A 1 90 ? 5.350 2.377 13.208 1.00 86.81 90 ASN A C 1
ATOM 747 O O . ASN A 1 90 ? 6.088 2.148 14.166 1.00 86.81 90 ASN A O 1
ATOM 751 N N . ASN A 1 91 ? 4.473 1.483 12.745 1.00 90.06 91 ASN A N 1
ATOM 752 C CA . ASN A 1 91 ? 4.243 0.195 13.384 1.00 90.06 91 ASN A CA 1
ATOM 753 C C . ASN A 1 91 ? 3.742 -0.847 12.377 1.00 90.06 91 ASN A C 1
ATOM 755 O O . ASN A 1 91 ? 3.057 -0.526 11.405 1.00 90.06 91 ASN A O 1
ATOM 759 N N . LEU A 1 92 ? 4.065 -2.108 12.647 1.00 90.69 92 LEU A N 1
ATOM 760 C CA . LEU A 1 92 ? 3.536 -3.265 11.937 1.00 90.69 92 LEU A CA 1
ATOM 761 C C . LEU A 1 92 ? 3.065 -4.284 12.971 1.00 90.69 92 LEU A C 1
ATOM 763 O O . LEU A 1 92 ? 3.873 -4.919 13.650 1.00 90.69 92 LEU A O 1
ATOM 767 N N . GLU A 1 93 ? 1.753 -4.457 13.069 1.00 92.94 93 GLU A N 1
ATOM 768 C CA . GLU A 1 93 ? 1.128 -5.388 13.999 1.00 92.94 93 GLU A CA 1
ATOM 769 C C . GLU A 1 93 ? 0.545 -6.580 13.242 1.00 92.94 93 GLU A C 1
ATOM 771 O O . GLU A 1 93 ? -0.335 -6.436 12.396 1.00 92.94 93 GLU A O 1
ATOM 776 N N . LYS A 1 94 ? 0.988 -7.795 13.571 1.00 93.12 94 LYS A N 1
ATOM 777 C CA . LYS A 1 94 ? 0.342 -9.015 13.078 1.00 93.12 94 LYS A CA 1
ATOM 778 C C . LYS A 1 94 ? -0.851 -9.352 13.970 1.00 93.12 94 LYS A C 1
ATOM 780 O O . LYS A 1 94 ? -0.656 -9.717 15.126 1.00 93.12 94 LYS A O 1
ATOM 785 N N . GLN A 1 95 ? -2.063 -9.320 13.419 1.00 90.00 95 GLN A N 1
ATOM 786 C CA . GLN A 1 95 ? -3.263 -9.730 14.153 1.00 90.00 95 GLN A CA 1
ATOM 787 C C . GLN A 1 95 ? -3.456 -11.248 14.135 1.00 90.00 95 GLN A C 1
ATOM 789 O O . GLN A 1 95 ? -3.814 -11.850 15.146 1.00 90.00 95 GLN A O 1
ATOM 794 N N . ASN A 1 96 ? -3.242 -11.883 12.979 1.00 92.44 96 ASN A N 1
ATOM 795 C CA . ASN A 1 96 ? -3.322 -13.335 12.809 1.00 92.44 96 ASN A CA 1
ATOM 796 C C . ASN A 1 96 ? -2.543 -13.790 11.559 1.00 92.44 96 ASN A C 1
ATOM 798 O O . ASN A 1 96 ? -1.742 -13.036 11.014 1.00 92.44 96 ASN A O 1
ATOM 802 N N . GLU A 1 97 ? -2.717 -15.043 11.126 1.00 90.25 97 GLU A N 1
ATOM 803 C CA . GLU A 1 97 ? -2.023 -15.596 9.950 1.00 90.25 97 GLU A CA 1
ATOM 804 C C . GLU A 1 97 ? -2.342 -14.866 8.639 1.00 90.25 97 GLU A C 1
ATOM 806 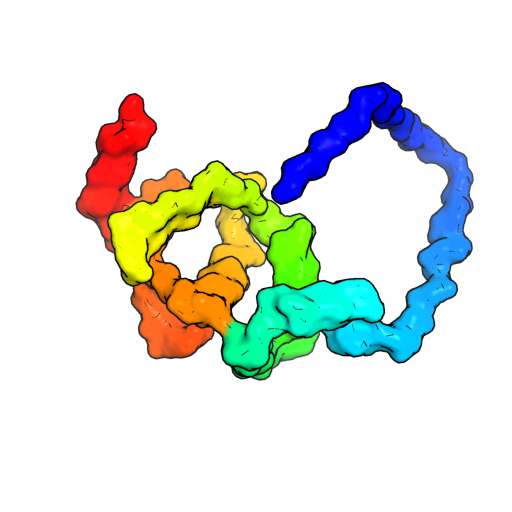O O . GLU A 1 97 ? -1.477 -14.819 7.773 1.00 90.25 97 GLU A O 1
ATOM 811 N N . ASN A 1 98 ? -3.523 -14.250 8.532 1.00 92.19 98 ASN A N 1
ATOM 812 C CA . ASN A 1 98 ? -4.038 -13.647 7.302 1.00 92.19 98 ASN A CA 1
ATOM 813 C C . ASN A 1 98 ? -4.252 -12.129 7.399 1.00 92.19 98 ASN A C 1
ATOM 815 O O . ASN A 1 98 ? -4.648 -11.516 6.415 1.00 92.19 98 ASN A O 1
ATOM 819 N N . LYS A 1 99 ? -4.062 -11.519 8.577 1.00 92.81 99 LYS A N 1
ATOM 820 C CA . LYS A 1 99 ? -4.310 -10.088 8.802 1.00 92.81 99 LYS A CA 1
ATOM 821 C C . LYS A 1 99 ? -3.204 -9.435 9.613 1.00 92.81 99 LYS A C 1
ATOM 823 O O . LYS A 1 99 ? -2.721 -9.990 10.605 1.00 92.81 99 LYS A O 1
ATOM 828 N N . GLY A 1 100 ? -2.878 -8.212 9.224 1.00 92.94 100 GLY A N 1
ATOM 829 C CA . GLY A 1 100 ? -2.010 -7.309 9.960 1.00 92.94 100 GLY A CA 1
ATOM 830 C C . GLY A 1 100 ? -2.460 -5.863 9.794 1.00 92.94 100 GLY A C 1
ATOM 831 O O . GLY A 1 100 ? -3.266 -5.555 8.920 1.00 92.94 100 GLY A O 1
ATOM 832 N N . ILE A 1 101 ? -1.942 -4.997 10.655 1.00 92.44 101 ILE A N 1
ATOM 833 C CA . ILE A 1 101 ? -2.136 -3.553 10.615 1.00 92.44 101 ILE A CA 1
ATOM 834 C C . ILE A 1 101 ? -0.785 -2.915 10.321 1.00 92.44 101 ILE A C 1
ATOM 836 O O . ILE A 1 101 ? 0.205 -3.194 10.999 1.00 92.44 101 ILE A O 1
ATOM 840 N N . VAL A 1 102 ? -0.765 -2.043 9.317 1.00 89.75 102 VAL A N 1
ATOM 841 C CA . VAL A 1 102 ? 0.344 -1.128 9.059 1.00 89.75 102 VAL A CA 1
ATOM 842 C C . VAL A 1 102 ? -0.082 0.239 9.564 1.00 89.75 102 VAL A C 1
ATOM 844 O O . VAL A 1 102 ? -1.053 0.809 9.069 1.00 89.75 102 VAL A O 1
ATOM 847 N N . GLU A 1 103 ? 0.637 0.769 10.544 1.00 89.44 103 GLU A N 1
ATOM 848 C CA . GLU A 1 103 ? 0.452 2.148 10.979 1.00 89.44 103 GLU A CA 1
ATOM 849 C C . GLU A 1 103 ? 1.506 3.018 10.320 1.00 89.44 103 GLU A C 1
ATOM 851 O O . GLU A 1 103 ? 2.703 2.734 10.399 1.00 89.44 103 GLU A O 1
ATOM 856 N N . PHE A 1 104 ? 1.065 4.113 9.717 1.00 84.69 104 PHE A N 1
ATOM 857 C CA . PHE A 1 104 ? 1.949 5.087 9.108 1.00 84.69 104 PHE A CA 1
ATOM 858 C C . PHE A 1 104 ? 1.473 6.511 9.396 1.00 84.69 104 PHE A C 1
ATOM 860 O O . PHE A 1 104 ? 0.287 6.759 9.615 1.00 84.69 104 PHE A O 1
ATOM 867 N N . SER A 1 105 ? 2.422 7.436 9.454 1.00 81.19 105 SER A N 1
ATOM 868 C CA . SER A 1 105 ? 2.200 8.879 9.561 1.00 81.19 105 SER A CA 1
ATOM 869 C C . SER A 1 105 ? 2.602 9.507 8.247 1.00 81.19 105 SER A C 1
ATOM 871 O O . SER A 1 105 ? 3.500 9.000 7.602 1.00 81.19 105 SER A O 1
ATOM 873 N N . THR A 1 106 ? 2.006 10.622 7.856 1.00 75.44 106 THR A N 1
ATOM 874 C CA . THR A 1 106 ? 2.361 11.297 6.604 1.00 75.44 106 THR A CA 1
ATOM 875 C C . THR A 1 106 ? 2.423 12.800 6.790 1.00 75.44 106 THR A C 1
ATOM 877 O O . THR A 1 106 ? 1.725 13.355 7.643 1.00 75.44 106 THR A O 1
ATOM 880 N N . GLY A 1 107 ? 3.296 13.444 6.016 1.00 66.69 107 GLY A N 1
ATOM 881 C CA . GLY A 1 107 ? 3.542 14.881 6.092 1.00 66.69 107 GLY A CA 1
ATOM 882 C C . GLY A 1 107 ? 2.483 15.751 5.409 1.00 66.69 107 GLY A C 1
ATOM 883 O O . GLY A 1 107 ? 2.387 16.928 5.747 1.00 66.69 107 GLY A O 1
ATOM 884 N N . ASN A 1 108 ? 1.679 15.202 4.486 1.00 63.66 108 ASN A N 1
ATOM 885 C CA . ASN A 1 108 ? 0.827 15.985 3.581 1.00 63.66 108 ASN A CA 1
ATOM 886 C C . ASN A 1 108 ? -0.575 15.362 3.387 1.00 63.66 108 ASN A C 1
ATOM 888 O O . ASN A 1 108 ? -0.706 14.149 3.275 1.00 63.66 108 ASN A O 1
ATOM 892 N N . TYR A 1 109 ? -1.632 16.189 3.308 1.00 55.78 109 TYR A N 1
ATOM 893 C CA . TYR A 1 109 ? -3.021 15.786 2.992 1.00 55.78 109 TYR A CA 1
ATOM 894 C C . TYR A 1 109 ? -3.647 16.732 1.939 1.00 55.78 109 TYR A C 1
ATOM 896 O O . TYR A 1 109 ? -3.463 17.946 2.072 1.00 55.78 109 TYR A O 1
ATOM 904 N N . PRO A 1 110 ? -4.440 16.250 0.951 1.00 55.28 110 PRO A N 1
ATOM 905 C CA . PRO A 1 110 ? -4.795 14.852 0.680 1.00 55.28 110 PRO A CA 1
ATOM 906 C C . PRO A 1 110 ? -3.611 14.055 0.122 1.00 55.28 110 PRO A C 1
ATOM 908 O O . PRO A 1 110 ? -2.761 14.599 -0.580 1.00 55.28 110 PRO A O 1
ATOM 911 N N . PHE A 1 111 ? -3.554 12.763 0.449 1.00 59.78 111 PHE A N 1
ATOM 912 C CA . PHE A 1 111 ? -2.428 11.893 0.108 1.00 59.78 111 PHE A CA 1
ATOM 913 C C . PHE A 1 111 ? -2.363 11.679 -1.411 1.00 59.78 111 PHE A C 1
ATOM 915 O O . PHE A 1 111 ? -3.072 10.833 -1.955 1.00 59.78 111 PHE A O 1
ATOM 922 N N . GLY A 1 112 ? -1.499 12.414 -2.113 1.00 55.12 112 GLY A N 1
ATOM 923 C CA . GLY A 1 112 ? -1.240 12.267 -3.554 1.00 55.12 112 GLY A CA 1
ATOM 924 C C . GLY A 1 112 ? -0.496 10.977 -3.928 1.00 55.12 112 GLY A C 1
ATOM 925 O O . GLY A 1 112 ? 0.376 10.992 -4.793 1.00 55.12 112 GLY A O 1
ATOM 926 N N . GLY A 1 113 ? -0.797 9.871 -3.248 1.00 67.31 113 GLY A N 1
ATOM 927 C CA . GLY A 1 113 ? -0.064 8.620 -3.375 1.00 67.31 113 GLY A CA 1
ATOM 928 C C . GLY A 1 113 ? -0.672 7.422 -2.653 1.00 67.31 113 GLY A C 1
ATOM 929 O O . GLY A 1 113 ? -0.216 6.319 -2.917 1.00 67.31 113 GLY A O 1
ATOM 930 N N . ILE A 1 114 ? -1.706 7.566 -1.808 1.00 78.25 114 ILE A N 1
ATOM 931 C CA . ILE A 1 114 ? -2.238 6.399 -1.078 1.00 78.25 114 ILE A CA 1
ATOM 932 C C . ILE A 1 114 ? -2.653 5.274 -2.030 1.00 78.25 114 ILE A C 1
ATOM 934 O O . ILE A 1 114 ? -2.303 4.132 -1.782 1.00 78.25 114 ILE A O 1
ATOM 938 N N . GLU A 1 115 ? -3.253 5.599 -3.178 1.00 82.19 115 GLU A N 1
ATOM 939 C CA . GLU A 1 115 ? -3.534 4.642 -4.256 1.00 82.19 115 GLU A CA 1
ATOM 940 C C . GLU A 1 115 ? -2.280 3.850 -4.664 1.00 82.19 115 GLU A C 1
ATOM 942 O O . GLU A 1 115 ? -2.305 2.625 -4.645 1.00 82.19 115 GLU A O 1
ATOM 947 N N . ARG A 1 116 ? -1.146 4.518 -4.917 1.00 82.25 116 ARG A N 1
ATOM 948 C CA . ARG A 1 116 ? 0.127 3.862 -5.277 1.00 82.25 116 ARG A CA 1
ATOM 949 C C . ARG A 1 116 ? 0.647 2.967 -4.164 1.00 82.25 116 ARG A C 1
ATOM 951 O O . ARG A 1 116 ? 1.194 1.900 -4.438 1.00 82.25 116 ARG A O 1
ATOM 958 N N . PHE A 1 117 ? 0.472 3.378 -2.913 1.00 84.81 117 PHE A N 1
ATOM 959 C CA . PHE A 1 117 ? 0.817 2.534 -1.780 1.00 84.81 117 PHE A CA 1
ATOM 960 C C . PHE A 1 117 ? -0.073 1.295 -1.701 1.00 84.81 117 PHE A C 1
ATOM 962 O O . PHE A 1 117 ? 0.445 0.191 -1.572 1.00 84.81 117 PHE A O 1
ATOM 969 N N . LEU A 1 118 ? -1.391 1.448 -1.847 1.00 89.25 118 LEU A N 1
ATOM 970 C CA . LEU A 1 118 ? -2.328 0.324 -1.851 1.00 89.25 118 LEU A CA 1
ATOM 971 C C . LEU A 1 118 ? -2.044 -0.639 -3.012 1.00 89.25 118 LEU A C 1
ATOM 973 O O . LEU A 1 118 ? -2.070 -1.851 -2.816 1.00 89.25 118 LEU A O 1
ATOM 977 N N . ILE A 1 119 ? -1.716 -0.115 -4.195 1.00 90.31 119 ILE A N 1
ATOM 978 C CA . ILE A 1 119 ? -1.287 -0.907 -5.354 1.00 90.31 119 ILE A CA 1
ATOM 979 C C . ILE A 1 119 ? 0.027 -1.632 -5.074 1.00 90.31 119 ILE A C 1
ATOM 981 O O . ILE A 1 119 ? 0.135 -2.820 -5.368 1.00 90.31 119 ILE A O 1
ATOM 985 N N . THR A 1 120 ? 0.997 -0.959 -4.449 1.00 88.81 120 THR A N 1
ATOM 986 C CA . THR A 1 120 ? 2.245 -1.604 -4.021 1.00 88.81 120 THR A CA 1
ATOM 987 C C . THR A 1 120 ? 1.941 -2.753 -3.070 1.00 88.81 120 THR A C 1
ATOM 989 O O . THR A 1 120 ? 2.435 -3.849 -3.283 1.00 88.81 120 THR A O 1
ATOM 992 N N . LEU A 1 121 ? 1.097 -2.550 -2.055 1.00 90.38 121 LEU A N 1
ATOM 993 C CA . LEU A 1 121 ? 0.697 -3.618 -1.137 1.00 90.38 121 LEU A CA 1
ATOM 994 C C . LEU A 1 121 ? 0.045 -4.788 -1.889 1.00 90.38 121 LEU A C 1
ATOM 996 O O . LEU A 1 121 ? 0.448 -5.935 -1.690 1.00 90.38 121 LEU A O 1
ATOM 1000 N N . LYS A 1 122 ? -0.884 -4.508 -2.814 1.00 93.19 122 LYS A N 1
ATOM 1001 C CA . LYS A 1 122 ? -1.524 -5.546 -3.635 1.00 93.19 122 LYS A CA 1
ATOM 1002 C C . LYS A 1 122 ? -0.538 -6.325 -4.495 1.00 93.19 122 LYS A C 1
ATOM 1004 O O . LYS A 1 122 ? -0.726 -7.528 -4.635 1.00 93.19 122 LYS A O 1
ATOM 1009 N N . ALA A 1 123 ? 0.519 -5.691 -5.004 1.00 93.06 123 ALA A N 1
ATOM 1010 C CA . ALA A 1 123 ? 1.568 -6.386 -5.750 1.00 93.06 123 ALA A CA 1
ATOM 1011 C C . ALA A 1 123 ? 2.254 -7.484 -4.916 1.00 93.06 123 ALA A C 1
ATOM 1013 O O . ALA A 1 123 ? 2.735 -8.464 -5.471 1.00 93.06 123 ALA A O 1
ATOM 1014 N N . PHE A 1 124 ? 2.266 -7.349 -3.587 1.00 92.06 124 PHE A N 1
ATOM 1015 C CA . PHE A 1 124 ? 2.792 -8.343 -2.645 1.00 92.06 124 PHE A CA 1
ATOM 1016 C C . PHE A 1 124 ? 1.700 -9.246 -2.042 1.00 92.06 124 PHE A C 1
ATOM 1018 O O . PHE A 1 124 ? 1.886 -9.790 -0.953 1.00 92.06 124 PHE A O 1
ATOM 1025 N N . ASP A 1 125 ? 0.552 -9.381 -2.714 1.00 91.94 125 ASP A N 1
ATOM 1026 C CA . ASP A 1 125 ? -0.634 -10.113 -2.242 1.00 91.94 125 ASP A CA 1
ATOM 1027 C C . ASP A 1 125 ? -1.197 -9.601 -0.898 1.00 91.94 125 ASP A C 1
ATOM 1029 O O . ASP A 1 125 ? -1.937 -10.297 -0.197 1.00 91.94 125 ASP A O 1
ATOM 1033 N N . LEU A 1 126 ? -0.884 -8.355 -0.527 1.00 91.81 126 LEU A N 1
ATOM 1034 C CA . LEU A 1 126 ? -1.444 -7.693 0.648 1.00 91.81 126 LEU A CA 1
ATOM 1035 C C . LEU A 1 126 ? -2.625 -6.834 0.207 1.00 91.81 126 LEU A C 1
ATOM 1037 O O . LEU A 1 126 ? -2.447 -5.716 -0.267 1.00 91.81 126 LEU A O 1
ATOM 1041 N N . VAL A 1 127 ? -3.841 -7.357 0.357 1.00 93.38 127 VAL A N 1
ATOM 1042 C CA . VAL A 1 127 ? -5.062 -6.658 -0.065 1.00 93.38 127 VAL A CA 1
ATOM 1043 C C . VAL A 1 127 ? -5.535 -5.707 1.040 1.00 93.38 127 VAL A C 1
ATOM 1045 O O . VAL A 1 127 ? -5.941 -6.178 2.105 1.00 93.38 127 VAL A O 1
ATOM 1048 N N . PRO A 1 128 ? -5.520 -4.380 0.819 1.00 92.75 128 PRO A N 1
ATOM 1049 C CA . PRO A 1 128 ? -6.023 -3.428 1.799 1.00 92.75 128 PRO A CA 1
ATOM 1050 C C . PRO A 1 128 ? -7.545 -3.540 1.918 1.00 92.75 128 PRO A C 1
ATOM 1052 O O . PRO A 1 128 ? -8.253 -3.447 0.914 1.00 92.75 128 PRO A O 1
ATOM 1055 N N . GLU A 1 129 ? -8.033 -3.720 3.146 1.00 94.12 129 GLU A N 1
ATOM 1056 C CA . GLU A 1 129 ? -9.467 -3.821 3.456 1.00 94.12 129 GLU A CA 1
ATOM 1057 C C . GLU A 1 129 ? -10.020 -2.507 4.024 1.00 94.12 129 GLU A C 1
ATOM 1059 O O . GLU A 1 129 ? -11.043 -2.014 3.558 1.00 94.12 129 GLU A O 1
ATOM 1064 N N . GLU A 1 130 ? -9.341 -1.930 5.020 1.00 93.38 130 GLU A N 1
ATOM 1065 C CA . GLU A 1 130 ? -9.785 -0.737 5.747 1.00 93.38 130 GLU A CA 1
ATOM 1066 C C . GLU A 1 130 ? -8.596 0.185 6.070 1.00 93.38 130 GLU A C 1
ATOM 1068 O O . GLU A 1 130 ? -7.466 -0.275 6.251 1.00 93.38 130 GLU A O 1
ATOM 1073 N N . CYS A 1 131 ? -8.844 1.491 6.168 1.00 91.56 131 CYS A N 1
ATOM 1074 C CA . CYS A 1 131 ? -7.857 2.493 6.571 1.00 91.56 131 CYS A CA 1
ATOM 1075 C C . CYS A 1 131 ? -8.517 3.581 7.420 1.00 91.56 131 CYS A C 1
ATOM 1077 O O . CYS A 1 131 ? -9.617 4.029 7.110 1.00 91.56 131 CYS A O 1
ATOM 1079 N N . PHE A 1 132 ? -7.840 4.035 8.475 1.00 90.62 132 PHE A N 1
ATOM 1080 C CA . PHE A 1 132 ? -8.179 5.304 9.112 1.00 90.62 132 PHE A CA 1
ATOM 1081 C C . PHE A 1 132 ? -7.405 6.426 8.414 1.00 90.62 132 PHE A C 1
ATOM 1083 O O . PHE A 1 132 ? -6.191 6.528 8.577 1.00 90.62 132 PHE A O 1
ATOM 1090 N N . ASP A 1 133 ? -8.102 7.276 7.664 1.00 85.50 133 ASP A N 1
ATOM 1091 C CA . ASP A 1 133 ? -7.495 8.292 6.788 1.00 85.50 133 ASP A CA 1
ATOM 1092 C C . ASP A 1 133 ? -7.094 9.596 7.508 1.00 85.50 133 ASP A C 1
ATOM 1094 O O . ASP A 1 133 ? -6.684 10.571 6.879 1.00 85.50 133 ASP A O 1
ATOM 1098 N N . GLY A 1 134 ? -7.217 9.625 8.838 1.00 84.81 134 GLY A N 1
ATOM 1099 C CA . GLY A 1 134 ? -7.029 10.817 9.668 1.00 84.81 134 GLY A CA 1
ATOM 1100 C C . GLY A 1 134 ? -8.340 11.455 10.132 1.00 84.81 134 GLY A C 1
ATOM 1101 O O . GLY A 1 134 ? -8.339 12.155 11.147 1.00 84.81 134 GLY A O 1
ATOM 1102 N N . PHE A 1 135 ? -9.455 11.162 9.462 1.00 87.50 135 PHE A N 1
ATOM 1103 C CA . PHE A 1 135 ? -10.785 11.676 9.789 1.00 87.50 135 PHE A CA 1
ATOM 1104 C C . PHE A 1 135 ? -11.782 10.551 10.054 1.00 87.50 135 PHE A C 1
ATOM 1106 O O . PHE A 1 135 ? -12.507 10.589 11.051 1.00 87.50 135 PHE A O 1
ATOM 1113 N N . SER A 1 136 ? -11.801 9.544 9.186 1.00 92.00 136 SER A N 1
ATOM 1114 C CA . SER A 1 136 ? -12.761 8.451 9.190 1.00 92.00 136 SER A CA 1
ATOM 1115 C C . SER A 1 136 ? -12.085 7.110 8.921 1.00 92.00 136 SER A C 1
ATOM 1117 O O . SER A 1 136 ? -11.018 7.027 8.315 1.00 92.00 136 SER A O 1
ATOM 1119 N N . VAL A 1 137 ? -12.702 6.039 9.416 1.00 93.50 137 VAL A N 1
ATOM 1120 C CA . VAL A 1 137 ? -12.392 4.688 8.952 1.00 93.50 137 VAL A CA 1
ATOM 1121 C C . VAL A 1 137 ? -13.137 4.482 7.641 1.00 93.50 137 VAL A C 1
ATOM 1123 O O . VAL A 1 137 ? -14.364 4.590 7.605 1.00 93.50 137 VAL A O 1
ATOM 1126 N N . VAL A 1 138 ? -12.398 4.169 6.584 1.00 93.75 138 VAL A N 1
ATOM 1127 C CA . VAL A 1 138 ? -12.929 3.834 5.263 1.00 93.75 138 VAL A CA 1
ATOM 1128 C C . VAL A 1 138 ? -12.624 2.378 4.936 1.00 93.75 138 VAL A C 1
ATOM 1130 O O . VAL A 1 138 ? -11.533 1.894 5.230 1.00 93.75 138 VAL A O 1
ATOM 1133 N N . ALA A 1 139 ? -13.577 1.688 4.317 1.00 95.56 139 ALA A N 1
ATOM 1134 C CA . ALA A 1 139 ? -13.346 0.412 3.651 1.00 95.56 139 ALA A CA 1
ATOM 1135 C C . ALA A 1 139 ? -13.032 0.632 2.170 1.00 95.56 139 ALA A C 1
ATOM 1137 O O . ALA A 1 139 ? -13.593 1.534 1.540 1.00 95.56 139 ALA A O 1
ATOM 1138 N N . PHE A 1 140 ? -12.169 -0.215 1.617 1.00 94.31 140 PHE A N 1
ATOM 1139 C CA . PHE A 1 140 ? -11.846 -0.234 0.195 1.00 94.31 140 PHE A CA 1
ATOM 1140 C C . PHE A 1 140 ? -12.699 -1.280 -0.527 1.00 94.31 140 PHE A C 1
ATOM 1142 O O . PHE A 1 140 ? -12.581 -2.479 -0.279 1.00 94.31 140 PHE A O 1
ATOM 1149 N N . ASP A 1 141 ? -13.553 -0.821 -1.440 1.00 95.38 141 ASP A N 1
ATOM 1150 C CA . ASP A 1 141 ? -14.359 -1.668 -2.320 1.00 95.38 141 ASP A CA 1
ATOM 1151 C C . ASP A 1 141 ? -13.702 -1.733 -3.701 1.00 95.38 141 ASP A C 1
ATOM 1153 O O . ASP A 1 141 ? -13.847 -0.824 -4.523 1.00 95.38 141 ASP A O 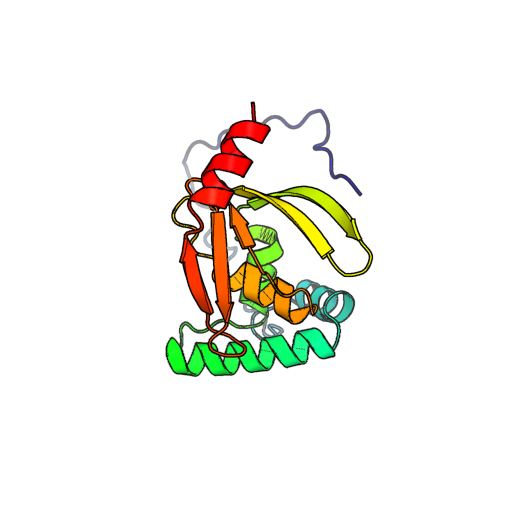1
ATOM 1157 N N . TRP A 1 142 ? -12.908 -2.780 -3.925 1.00 94.12 142 TRP A N 1
ATOM 1158 C CA . TRP A 1 142 ? -12.150 -2.979 -5.158 1.00 94.12 142 TRP A CA 1
ATOM 1159 C C . TRP A 1 142 ? -13.089 -3.310 -6.323 1.00 94.12 142 TRP A C 1
ATOM 1161 O O . TRP A 1 142 ? -13.689 -4.383 -6.375 1.00 94.12 142 TRP A O 1
ATOM 1171 N N . VAL A 1 143 ? -13.186 -2.387 -7.279 1.00 94.75 143 VAL A N 1
ATOM 1172 C CA . VAL A 1 143 ? -14.007 -2.527 -8.492 1.00 94.75 143 VAL A CA 1
ATOM 1173 C C . VAL A 1 143 ? -13.328 -3.466 -9.485 1.00 94.75 143 VAL A C 1
ATOM 1175 O O . VAL A 1 143 ? -13.986 -4.240 -10.180 1.00 94.75 143 VAL A O 1
ATOM 1178 N N . ASN A 1 144 ? -12.000 -3.387 -9.550 1.00 93.38 144 ASN A N 1
ATOM 1179 C CA . ASN A 1 144 ? -11.150 -4.271 -10.331 1.00 93.38 144 ASN A CA 1
ATOM 1180 C C . ASN A 1 144 ? -9.777 -4.425 -9.644 1.00 93.38 144 ASN A C 1
ATOM 1182 O O . ASN A 1 144 ? -9.608 -4.117 -8.460 1.00 93.38 144 ASN A O 1
ATOM 1186 N N . GLU A 1 145 ? -8.791 -4.958 -10.362 1.00 92.38 145 GLU A N 1
ATOM 1187 C CA . GLU A 1 145 ? -7.450 -5.195 -9.823 1.00 92.38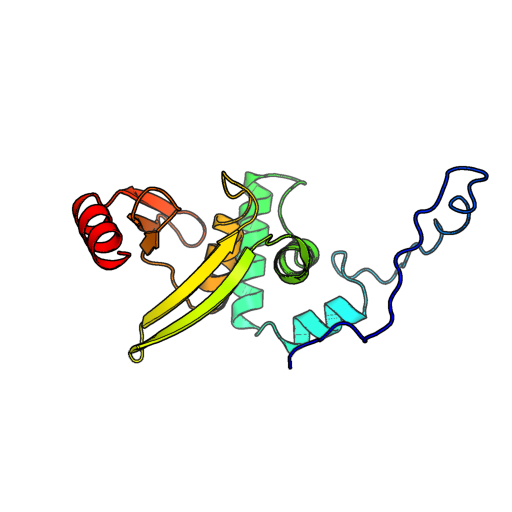 145 GLU A CA 1
ATOM 1188 C C . GLU A 1 145 ? -6.713 -3.902 -9.437 1.00 92.38 145 GLU A C 1
ATOM 1190 O O . GLU A 1 145 ? -5.919 -3.930 -8.494 1.00 92.38 145 GLU A O 1
ATOM 1195 N N . PHE A 1 146 ? -7.035 -2.772 -10.069 1.00 92.31 146 PHE A N 1
ATOM 1196 C CA . PHE A 1 146 ? -6.307 -1.508 -9.933 1.00 92.31 146 PHE A CA 1
ATOM 1197 C C . PHE A 1 146 ? -7.152 -0.352 -9.387 1.00 92.31 146 PHE A C 1
ATOM 1199 O O . PHE A 1 146 ? -6.602 0.632 -8.906 1.00 92.31 146 PHE A O 1
ATOM 1206 N N . GLU A 1 147 ? -8.478 -0.471 -9.399 1.00 92.31 147 GLU A N 1
ATOM 1207 C CA . GLU A 1 147 ? -9.392 0.586 -8.969 1.00 92.31 147 GLU A CA 1
ATOM 1208 C C . GLU A 1 147 ? -10.273 0.148 -7.804 1.00 92.31 147 GLU A C 1
ATOM 1210 O O . GLU A 1 147 ? -10.737 -0.994 -7.722 1.00 92.31 147 GLU A O 1
ATOM 1215 N N . PHE A 1 148 ? -10.556 1.101 -6.922 1.00 93.06 148 PHE A N 1
ATOM 1216 C CA . PHE A 1 148 ? -11.405 0.916 -5.758 1.00 93.06 148 PHE A CA 1
ATOM 1217 C C . PHE A 1 148 ? -12.229 2.170 -5.475 1.00 93.06 148 PHE A C 1
ATOM 1219 O O . PHE A 1 148 ? -11.844 3.287 -5.818 1.00 93.06 148 PHE A O 1
ATOM 1226 N N . ASN A 1 149 ? -13.350 1.972 -4.793 1.00 93.81 149 ASN A N 1
ATOM 1227 C CA . ASN A 1 149 ? -14.089 3.037 -4.132 1.00 93.81 149 ASN A CA 1
ATOM 1228 C C . ASN A 1 149 ? -13.787 3.017 -2.631 1.00 93.81 149 ASN A C 1
ATOM 1230 O O . ASN A 1 149 ? -13.437 1.976 -2.072 1.00 93.81 149 ASN A O 1
ATOM 1234 N N . THR A 1 150 ? -13.968 4.153 -1.961 1.00 92.81 150 THR A N 1
ATOM 1235 C CA . THR A 1 150 ? -13.952 4.225 -0.498 1.00 92.81 150 THR A CA 1
ATOM 1236 C C . THR A 1 150 ? -15.373 4.296 0.046 1.00 92.81 150 THR A C 1
ATOM 1238 O O . THR A 1 150 ? -16.229 5.010 -0.479 1.00 92.81 150 THR A O 1
ATOM 1241 N N . ILE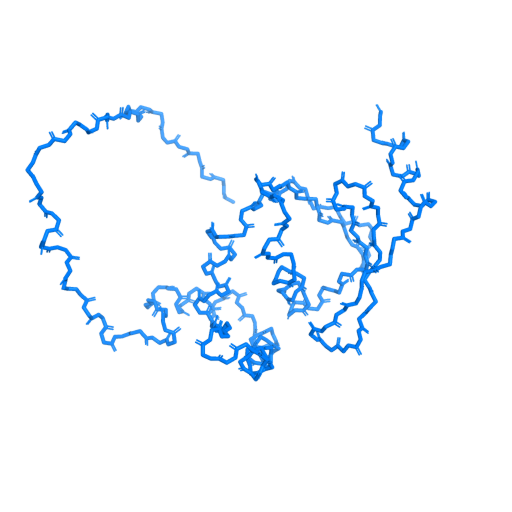 A 1 151 ? -15.631 3.542 1.112 1.00 95.44 151 ILE A N 1
ATOM 1242 C CA . ILE A 1 151 ? -16.907 3.545 1.828 1.00 95.44 151 ILE A CA 1
ATOM 1243 C C . ILE A 1 151 ? -16.623 3.938 3.274 1.00 95.44 151 ILE A C 1
ATOM 1245 O O . ILE A 1 151 ? -15.963 3.195 3.996 1.00 95.44 151 ILE A O 1
ATOM 1249 N N . GLU A 1 152 ? -17.113 5.099 3.706 1.00 95.88 152 GLU A N 1
ATOM 1250 C CA . GLU A 1 152 ? -16.998 5.519 5.105 1.00 95.88 152 GLU A CA 1
ATOM 1251 C C . GLU A 1 152 ? -17.744 4.551 6.035 1.00 95.88 152 GLU A C 1
ATOM 1253 O O . GLU A 1 152 ? -18.868 4.125 5.755 1.00 95.88 152 GLU A O 1
ATOM 1258 N N . LEU A 1 153 ? -17.132 4.246 7.180 1.00 96.25 153 LEU A N 1
ATOM 1259 C CA . LEU A 1 153 ? -17.680 3.392 8.229 1.00 96.25 153 LEU A CA 1
ATOM 1260 C C . LEU A 1 153 ? -17.843 4.202 9.531 1.00 96.25 153 LEU A C 1
ATOM 1262 O O . LEU A 1 153 ? -16.943 4.200 10.382 1.00 96.25 153 LEU A O 1
ATOM 1266 N N . PRO A 1 154 ? -18.980 4.897 9.736 1.00 95.62 154 PRO A N 1
ATOM 1267 C CA . PRO A 1 154 ? -19.178 5.770 10.896 1.00 95.62 154 PRO A CA 1
ATOM 1268 C C . PRO A 1 154 ? -19.062 5.039 12.238 1.00 95.62 154 PRO A C 1
ATOM 1270 O O . PRO A 1 154 ? -18.356 5.504 13.130 1.00 95.62 154 PRO A O 1
ATOM 1273 N N . ASP A 1 155 ? -19.669 3.854 12.362 1.00 95.81 155 ASP A N 1
ATOM 1274 C CA . ASP A 1 155 ? -19.629 3.064 13.600 1.00 95.81 155 ASP A CA 1
ATOM 1275 C C . ASP A 1 155 ? -18.194 2.634 13.956 1.00 95.81 155 ASP A C 1
ATOM 1277 O O . ASP A 1 155 ? -17.782 2.706 15.117 1.00 95.81 155 ASP A O 1
ATOM 1281 N N . ARG A 1 156 ? -17.396 2.250 12.947 1.00 94.19 156 ARG A N 1
ATOM 1282 C CA . ARG A 1 156 ? -15.970 1.922 13.118 1.00 94.19 156 ARG A CA 1
ATOM 1283 C C . ARG A 1 156 ? -15.141 3.143 13.469 1.00 94.19 156 ARG A C 1
ATOM 1285 O O . ARG A 1 156 ? -14.239 3.052 14.295 1.00 94.19 156 ARG A O 1
ATOM 1292 N N . THR A 1 157 ? -15.462 4.286 12.875 1.00 94.50 157 THR A N 1
ATOM 1293 C CA . THR A 1 157 ? -14.812 5.560 13.189 1.00 94.50 157 THR A CA 1
ATOM 1294 C C . THR A 1 157 ? -15.036 5.927 14.651 1.00 94.50 157 THR A C 1
ATOM 1296 O O . THR A 1 157 ? -14.085 6.249 15.363 1.00 94.50 157 THR A O 1
ATOM 1299 N N . GLU A 1 158 ? -16.274 5.818 15.138 1.00 94.88 158 GLU A N 1
ATOM 1300 C CA . GLU A 1 158 ? -16.571 6.045 16.549 1.00 94.88 158 GLU A CA 1
ATOM 1301 C C . GLU A 1 158 ? -15.813 5.087 17.472 1.00 94.88 158 GLU A C 1
ATOM 1303 O O . GLU A 1 158 ? -15.307 5.511 18.513 1.00 94.88 158 GLU A O 1
ATOM 1308 N N . GLU A 1 159 ? -15.760 3.800 17.124 1.00 94.44 159 GLU A N 1
ATOM 1309 C CA . GLU A 1 159 ? -15.027 2.780 17.878 1.00 94.44 159 GLU A CA 1
ATOM 1310 C C . GLU A 1 159 ? -13.526 3.104 17.937 1.00 94.44 159 GLU A C 1
ATOM 1312 O O . GLU A 1 159 ? -12.945 3.171 19.023 1.00 94.44 159 GLU A O 1
ATOM 1317 N N . TYR A 1 160 ? -12.917 3.393 16.786 1.00 90.50 160 TYR A N 1
ATOM 1318 C CA . TYR A 1 160 ? -11.501 3.732 16.669 1.00 90.50 160 TYR A CA 1
ATOM 1319 C C . TYR A 1 160 ? -11.141 4.978 17.493 1.00 90.50 160 TYR A C 1
ATOM 1321 O O . TYR A 1 160 ? -10.197 4.958 18.284 1.00 90.50 160 TYR A O 1
ATOM 1329 N N . LEU A 1 161 ? -11.936 6.050 17.390 1.00 92.31 161 LEU A N 1
ATOM 1330 C CA . LEU A 1 161 ? -11.703 7.295 18.131 1.00 92.31 161 LEU A CA 1
ATOM 1331 C C . LEU A 1 161 ? -11.901 7.149 19.649 1.00 92.31 161 LEU A C 1
ATOM 1333 O O . LEU A 1 161 ? -11.275 7.885 20.416 1.00 92.31 161 LEU A O 1
ATOM 1337 N N . LYS A 1 162 ? -12.752 6.219 20.104 1.00 93.06 162 LYS A N 1
ATOM 1338 C CA . LYS A 1 162 ? -12.911 5.907 21.537 1.00 93.06 162 LYS A CA 1
ATOM 1339 C C . LYS A 1 162 ? -11.685 5.179 22.093 1.00 93.06 162 LYS A C 1
ATOM 1341 O O . LYS A 1 162 ? -11.286 5.480 23.213 1.00 93.06 162 LYS A O 1
ATOM 1346 N N . ASN A 1 163 ? -11.084 4.283 21.310 1.00 85.81 163 ASN A N 1
ATOM 1347 C CA . ASN A 1 163 ? -9.940 3.462 21.726 1.00 85.81 163 ASN A CA 1
ATOM 1348 C C . ASN A 1 163 ? -8.579 4.175 21.607 1.00 85.81 163 ASN A C 1
ATOM 1350 O O . ASN A 1 163 ? -7.593 3.689 22.150 1.00 85.81 163 ASN A O 1
ATOM 1354 N N . ARG A 1 164 ? -8.513 5.325 20.919 1.00 72.88 164 ARG A N 1
ATOM 1355 C CA . ARG A 1 164 ? -7.289 6.137 20.759 1.00 72.88 164 ARG A CA 1
ATOM 1356 C C . ARG A 1 164 ? -6.993 7.101 21.924 1.00 72.88 164 ARG A C 1
ATOM 1358 O O . ARG A 1 164 ? -6.003 7.827 21.851 1.00 72.88 164 ARG A O 1
ATOM 1365 N N . LYS A 1 165 ? -7.866 7.168 22.938 1.00 49.94 165 LYS A N 1
ATOM 1366 C CA . LYS A 1 165 ? -7.711 8.003 24.145 1.00 49.94 165 LYS A CA 1
ATOM 1367 C C . LYS A 1 165 ? -7.101 7.217 25.294 1.00 49.94 165 LYS A C 1
ATOM 1369 O O . LYS A 1 165 ? -6.311 7.838 26.036 1.00 49.94 165 LYS A O 1
#

Organism: NCBI:txid1182444

pLDDT: mean 75.49, std 20.39, range [24.16, 96.25]

Foldseek 3Di:
DDDDDDPPDDDDDDDDDDDPPVPPPDDPPPPQDFNDDPVLVVVCPVPQDPQLVVLVVVLQVVQCVVVPPVGDDPVRLSCCVPPVVQKDFDDWADPDPQDIDTDIDGDDPPRPCVLSVQSSCVSVVNHAAWDDNVQFIWGWAAPDSRDTDTDGDVVVRVVVVVVVD